Protein AF-A0AAW0YAV4-F1 (afdb_monomer)

Solvent-accessible surface area (backbone atoms only — not comparable to full-atom values): 6400 Å² total; per-residue (Å²): 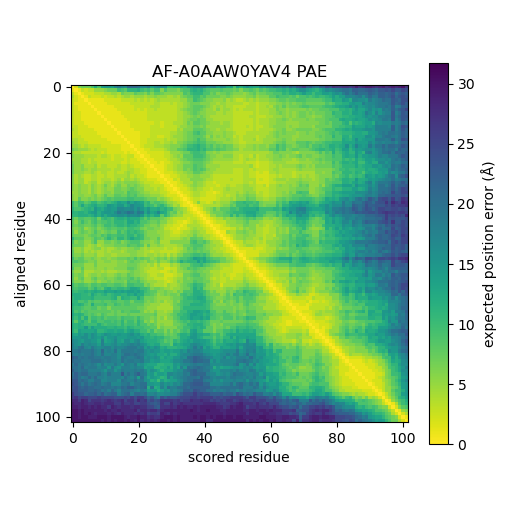108,79,66,55,57,51,52,54,50,53,54,51,51,53,54,36,46,76,69,78,43,80,85,62,58,90,80,48,68,40,85,46,80,43,75,40,80,91,73,78,39,77,44,74,44,50,83,50,70,44,81,48,95,94,34,82,25,47,24,51,47,74,83,46,71,47,79,55,96,89,39,42,36,35,78,91,38,76,48,78,80,67,60,66,63,50,50,52,52,51,50,56,59,70,70,46,77,72,74,78,93,122

Structure (mmCIF, N/CA/C/O backbone):
data_AF-A0AAW0YAV4-F1
#
_entry.id   AF-A0AAW0YAV4-F1
#
loop_
_atom_site.group_PDB
_atom_site.id
_atom_site.type_symbol
_atom_site.label_atom_id
_atom_site.label_alt_id
_atom_site.label_comp_id
_atom_site.label_asym_id
_atom_site.label_entity_id
_atom_site.label_seq_id
_atom_site.pdbx_PDB_ins_code
_atom_site.Cartn_x
_atom_site.Cartn_y
_atom_site.Cartn_z
_atom_site.occupancy
_atom_site.B_iso_or_equiv
_atom_site.auth_seq_id
_atom_site.auth_comp_id
_atom_site.auth_asym_id
_atom_site.auth_atom_id
_atom_site.pdbx_PDB_model_num
ATOM 1 N N . SER A 1 1 ? 16.985 6.500 -0.121 1.00 64.62 1 SER A N 1
ATOM 2 C CA . SER A 1 1 ? 17.329 5.076 0.103 1.00 64.62 1 SER A CA 1
ATOM 3 C C . SER A 1 1 ? 16.103 4.356 0.670 1.00 64.62 1 SER A C 1
ATOM 5 O O . SER A 1 1 ? 15.246 5.031 1.229 1.00 64.62 1 SER A O 1
ATOM 7 N N . LYS A 1 2 ? 15.981 3.022 0.542 1.00 73.38 2 LYS A N 1
ATOM 8 C CA . LYS A 1 2 ? 14.819 2.259 1.064 1.00 73.38 2 LYS A CA 1
ATOM 9 C C . LYS A 1 2 ? 14.622 2.425 2.583 1.00 73.38 2 LYS A C 1
ATOM 11 O O . LYS A 1 2 ? 13.495 2.439 3.059 1.00 73.38 2 LYS A O 1
ATOM 16 N N . GLN A 1 3 ? 15.717 2.614 3.319 1.00 81.31 3 GLN A N 1
ATOM 17 C CA . GLN A 1 3 ? 15.706 2.850 4.766 1.00 81.31 3 GLN A CA 1
ATOM 18 C C . GLN A 1 3 ? 15.120 4.219 5.145 1.00 81.31 3 GLN A C 1
ATOM 20 O O . GLN A 1 3 ? 14.404 4.307 6.134 1.00 81.31 3 GLN A O 1
ATOM 25 N N . GLY A 1 4 ? 15.367 5.263 4.343 1.00 86.06 4 GLY A N 1
ATOM 26 C CA . GLY A 1 4 ? 14.807 6.598 4.590 1.00 86.06 4 GLY A CA 1
ATOM 27 C C . GLY A 1 4 ? 13.282 6.614 4.494 1.00 86.06 4 GLY A C 1
ATOM 28 O O . GLY A 1 4 ? 12.617 7.063 5.419 1.00 86.06 4 GLY A O 1
ATOM 29 N N . LEU A 1 5 ? 12.733 6.009 3.434 1.00 84.81 5 LEU A N 1
ATOM 30 C CA . LEU A 1 5 ? 11.282 5.859 3.275 1.00 84.81 5 LEU A CA 1
ATOM 31 C C . LEU A 1 5 ? 10.664 5.086 4.445 1.00 84.81 5 LEU A C 1
ATOM 33 O O . LEU A 1 5 ? 9.607 5.455 4.944 1.00 84.81 5 LEU A O 1
ATOM 37 N N . HIS A 1 6 ? 11.324 4.016 4.897 1.00 85.88 6 HIS A N 1
ATOM 38 C CA . HIS A 1 6 ? 10.845 3.257 6.046 1.00 85.88 6 HIS A CA 1
ATOM 39 C C . HIS A 1 6 ? 10.816 4.116 7.320 1.00 85.88 6 HIS A C 1
ATOM 41 O O . HIS A 1 6 ? 9.829 4.081 8.045 1.00 85.88 6 HIS A O 1
ATOM 47 N N . ALA A 1 7 ? 11.852 4.921 7.574 1.00 89.19 7 ALA A N 1
ATOM 48 C CA . ALA A 1 7 ? 11.906 5.805 8.739 1.00 89.19 7 ALA A CA 1
ATOM 49 C C . ALA A 1 7 ? 10.799 6.876 8.723 1.00 89.19 7 ALA A C 1
ATOM 51 O O . ALA A 1 7 ? 10.131 7.078 9.737 1.00 89.19 7 ALA A O 1
ATOM 52 N N . GLU A 1 8 ? 10.561 7.515 7.575 1.00 91.25 8 GLU A N 1
ATOM 53 C CA . GLU A 1 8 ? 9.463 8.478 7.402 1.00 91.25 8 GLU A CA 1
ATOM 54 C C . GLU A 1 8 ? 8.100 7.826 7.626 1.00 91.25 8 GLU A C 1
ATOM 56 O O . GLU A 1 8 ? 7.236 8.380 8.307 1.00 91.25 8 GLU A O 1
ATOM 61 N N . LEU A 1 9 ? 7.923 6.613 7.101 1.00 89.62 9 LEU A N 1
ATOM 62 C CA . LEU A 1 9 ? 6.689 5.864 7.264 1.00 89.62 9 LEU A CA 1
ATOM 63 C C . LEU A 1 9 ? 6.443 5.535 8.742 1.00 89.62 9 LEU A C 1
ATOM 65 O O . LEU A 1 9 ? 5.337 5.740 9.229 1.00 89.62 9 LEU A O 1
ATOM 69 N N . GLN A 1 10 ? 7.465 5.104 9.486 1.00 89.50 10 GLN A N 1
ATOM 70 C CA . GLN A 1 10 ? 7.339 4.857 10.928 1.00 89.50 10 GLN A CA 1
ATOM 71 C C . GLN A 1 10 ? 6.979 6.125 11.711 1.00 89.50 10 GLN A C 1
ATOM 73 O O . GLN A 1 10 ? 6.156 6.069 12.624 1.00 89.50 10 GLN A O 1
ATOM 78 N N . LEU A 1 11 ? 7.561 7.273 11.352 1.00 92.44 11 LEU A N 1
ATOM 79 C CA . LEU A 1 11 ? 7.220 8.554 11.974 1.00 92.44 11 LEU A CA 1
ATOM 80 C C . LEU A 1 11 ? 5.751 8.920 11.722 1.00 92.44 11 LEU A C 1
ATOM 82 O O . LEU A 1 11 ? 5.036 9.287 12.653 1.00 92.44 11 LEU A O 1
ATOM 86 N N . PHE A 1 12 ? 5.290 8.766 10.481 1.00 91.75 12 PHE A N 1
ATOM 87 C CA . PHE A 1 12 ? 3.900 9.009 10.110 1.00 91.75 12 PHE A CA 1
ATOM 88 C C . PHE A 1 12 ? 2.929 8.088 10.861 1.00 91.75 12 PHE A C 1
ATOM 90 O O . PHE A 1 12 ? 1.918 8.556 11.382 1.00 91.75 12 PHE A O 1
ATOM 97 N N . LEU A 1 13 ? 3.253 6.796 10.978 1.00 90.62 13 LEU A N 1
ATOM 98 C CA . LEU A 1 13 ? 2.428 5.839 11.721 1.00 90.62 13 LEU A CA 1
ATOM 99 C C . LEU A 1 13 ? 2.307 6.199 13.203 1.00 90.62 13 LEU A C 1
ATOM 101 O O . LEU A 1 13 ? 1.207 6.146 13.744 1.00 90.62 13 LEU A O 1
ATOM 105 N N . ARG A 1 14 ? 3.403 6.624 13.843 1.00 91.06 14 ARG A N 1
ATOM 106 C CA . ARG A 1 14 ? 3.366 7.096 15.238 1.00 91.06 14 ARG A CA 1
ATOM 107 C C . ARG A 1 14 ? 2.452 8.305 15.404 1.00 91.06 14 ARG A C 1
ATOM 109 O O . ARG A 1 14 ? 1.739 8.401 16.395 1.00 91.06 14 ARG A O 1
ATOM 116 N N . GLN A 1 15 ? 2.454 9.218 14.434 1.00 94.06 15 GLN A N 1
ATOM 117 C CA . GLN A 1 15 ? 1.595 10.399 14.482 1.00 94.06 15 GLN A CA 1
ATOM 118 C C . GLN A 1 15 ? 0.113 10.056 14.270 1.00 94.06 15 GLN A C 1
ATOM 120 O O . GLN A 1 15 ? -0.754 10.661 14.905 1.00 94.06 15 GLN A O 1
ATOM 125 N N . LEU A 1 16 ? -0.185 9.083 13.402 1.00 92.69 16 LEU A N 1
ATOM 126 C CA . LEU A 1 16 ? -1.543 8.554 13.248 1.00 92.69 16 LEU A CA 1
ATOM 127 C C . LEU A 1 16 ? -2.040 7.934 14.555 1.00 92.69 16 LEU A C 1
ATOM 129 O O . LEU A 1 16 ? -3.126 8.284 15.011 1.00 92.69 16 LEU A O 1
ATOM 133 N N . GLU A 1 17 ? -1.217 7.100 15.190 1.00 91.62 17 GLU A N 1
ATOM 134 C CA . GLU A 1 17 ? -1.544 6.455 16.464 1.00 91.62 17 GLU A CA 1
ATOM 135 C C . GLU A 1 17 ? -1.767 7.485 17.580 1.00 91.62 17 GLU A C 1
ATOM 137 O O . GLU A 1 17 ? -2.762 7.415 18.299 1.00 91.62 17 GLU A O 1
ATOM 142 N N . ALA A 1 18 ? -0.923 8.522 17.657 1.00 93.75 18 ALA A N 1
ATOM 143 C CA . ALA A 1 18 ? -1.111 9.646 18.580 1.00 93.75 18 ALA A CA 1
ATOM 144 C C . ALA A 1 18 ? -2.425 10.417 18.345 1.00 93.75 18 ALA A C 1
ATOM 146 O O . ALA A 1 18 ? -2.930 11.074 19.252 1.00 93.75 18 ALA A O 1
ATOM 147 N N . SER A 1 19 ? -2.990 10.323 17.139 1.00 95.62 19 SER A N 1
ATOM 148 C CA . SER A 1 19 ? -4.283 10.911 16.771 1.00 95.62 19 SER A CA 1
ATOM 149 C C . SER A 1 19 ? -5.459 9.935 16.949 1.00 95.62 19 SER A C 1
ATOM 151 O O . SER A 1 19 ? -6.580 10.257 16.559 1.00 95.62 19 SER A O 1
ATOM 153 N N . GLY A 1 20 ? -5.220 8.739 17.503 1.00 93.69 20 GLY A N 1
ATOM 154 C CA . GLY A 1 20 ? -6.224 7.683 17.662 1.00 93.69 20 GLY A CA 1
ATOM 155 C C . GLY A 1 20 ? -6.594 6.967 16.360 1.00 93.69 20 GLY A C 1
ATOM 156 O O . GLY A 1 20 ? -7.658 6.355 16.278 1.00 93.69 20 GLY A O 1
ATOM 157 N N . LEU A 1 21 ? -5.754 7.070 15.325 1.00 92.50 21 LEU A N 1
ATOM 158 C CA . LEU A 1 21 ? -5.967 6.436 14.027 1.00 92.50 21 LEU A CA 1
ATOM 159 C C . LEU A 1 21 ? -5.035 5.240 13.845 1.00 92.50 21 LEU A C 1
ATOM 161 O O . LEU A 1 21 ? -3.835 5.315 14.096 1.00 92.50 21 LEU A O 1
ATOM 165 N N . GLU A 1 22 ? -5.585 4.164 13.294 1.00 89.06 22 GLU A N 1
ATOM 166 C CA . GLU A 1 22 ? -4.838 2.967 12.928 1.00 89.06 22 GLU A CA 1
ATOM 167 C C . GLU A 1 22 ? -4.939 2.715 11.425 1.00 89.06 22 GLU A C 1
ATOM 169 O O . GLU A 1 22 ? -5.961 2.964 10.776 1.00 89.06 22 GLU A O 1
ATOM 174 N N . ILE A 1 23 ? -3.860 2.189 10.853 1.00 88.44 23 ILE A N 1
ATOM 175 C CA . ILE A 1 23 ? -3.886 1.712 9.474 1.00 88.44 23 ILE A CA 1
ATOM 176 C C . ILE A 1 23 ? -4.572 0.347 9.404 1.00 88.44 23 ILE A C 1
ATOM 178 O O . ILE A 1 23 ? -4.510 -0.442 10.339 1.00 88.44 23 ILE A O 1
ATOM 182 N N . ASN A 1 24 ? -5.162 0.023 8.253 1.00 88.56 24 ASN A N 1
ATOM 183 C CA . ASN A 1 24 ? -5.607 -1.335 7.953 1.00 88.56 24 ASN A CA 1
ATOM 184 C C . ASN A 1 24 ? -4.607 -1.993 6.986 1.00 88.56 24 ASN A C 1
ATOM 186 O O . ASN A 1 24 ? -4.707 -1.754 5.776 1.00 88.56 24 ASN A O 1
ATOM 190 N N . PRO A 1 25 ? -3.686 -2.851 7.468 1.00 84.88 25 PRO A N 1
ATOM 191 C CA . PRO A 1 25 ? -2.643 -3.430 6.626 1.00 84.88 25 PRO A CA 1
ATOM 192 C C . PRO A 1 25 ? -3.177 -4.300 5.487 1.00 84.88 25 PRO A C 1
ATOM 194 O O . PRO A 1 25 ? -2.523 -4.413 4.455 1.00 84.88 25 PRO A O 1
ATOM 197 N N . GLN A 1 26 ? -4.377 -4.876 5.626 1.00 84.44 26 GLN A N 1
ATOM 198 C CA . GLN A 1 26 ? -5.000 -5.697 4.579 1.00 84.44 26 GLN A CA 1
ATOM 199 C C . GLN A 1 26 ? -5.408 -4.875 3.349 1.00 84.44 26 GLN A C 1
ATOM 201 O O . GLN A 1 26 ? -5.572 -5.427 2.264 1.00 84.44 26 GLN A O 1
ATOM 206 N N . LYS A 1 27 ? -5.590 -3.559 3.513 1.00 84.94 27 LYS A N 1
ATOM 207 C CA . LYS A 1 27 ? -5.886 -2.620 2.419 1.00 84.94 27 LYS A CA 1
ATOM 208 C C . LYS A 1 27 ? -4.638 -1.914 1.895 1.00 84.94 27 LYS A C 1
ATOM 210 O O . LYS A 1 27 ? -4.725 -1.179 0.913 1.00 84.94 27 LYS A O 1
ATOM 215 N N . CYS A 1 28 ? -3.498 -2.105 2.550 1.00 86.31 28 CYS A N 1
ATOM 216 C CA . CYS A 1 28 ? -2.231 -1.536 2.132 1.00 86.31 28 CYS A CA 1
ATOM 217 C C . CYS A 1 28 ? -1.569 -2.437 1.087 1.00 86.31 28 CYS A C 1
ATOM 219 O O . CYS A 1 28 ? -1.679 -3.660 1.125 1.00 86.31 28 CYS A O 1
ATOM 221 N N . ALA A 1 29 ? -0.837 -1.819 0.168 1.00 84.38 29 ALA A N 1
ATOM 222 C CA . ALA A 1 29 ? 0.044 -2.508 -0.759 1.00 84.38 29 ALA A CA 1
ATOM 223 C C . ALA A 1 29 ? 1.255 -1.616 -1.036 1.00 84.38 29 ALA A C 1
ATOM 225 O O . ALA A 1 29 ? 1.158 -0.390 -0.943 1.00 84.38 29 ALA A O 1
ATOM 226 N N . THR A 1 30 ? 2.393 -2.219 -1.367 1.00 84.06 30 THR A N 1
ATOM 227 C CA . THR A 1 30 ? 3.602 -1.466 -1.731 1.00 84.06 30 THR A CA 1
ATOM 228 C C . THR A 1 30 ? 3.860 -1.518 -3.232 1.00 84.06 30 THR A C 1
ATOM 230 O O . THR A 1 30 ? 3.409 -2.427 -3.922 1.00 84.06 30 THR A O 1
ATOM 233 N N . LEU A 1 31 ? 4.580 -0.527 -3.754 1.00 81.44 31 LEU A N 1
ATOM 234 C CA . LEU A 1 31 ? 5.086 -0.531 -5.123 1.00 81.44 31 LEU A CA 1
ATOM 235 C C . LEU A 1 31 ? 6.607 -0.407 -5.061 1.00 81.44 31 LEU A C 1
ATOM 237 O O . LEU A 1 31 ? 7.132 0.635 -4.671 1.00 81.44 31 LEU A O 1
ATOM 241 N N . ASN A 1 32 ? 7.315 -1.470 -5.435 1.00 80.38 32 ASN A N 1
ATOM 242 C CA . ASN A 1 32 ? 8.774 -1.472 -5.492 1.00 80.38 32 ASN A CA 1
ATOM 243 C C . ASN A 1 32 ? 9.224 -1.465 -6.957 1.00 80.38 32 ASN A C 1
ATOM 245 O O . ASN A 1 32 ? 9.020 -2.436 -7.683 1.00 80.38 32 ASN A O 1
ATOM 249 N N . LEU A 1 33 ? 9.817 -0.350 -7.384 1.00 81.56 33 LEU A N 1
ATOM 250 C CA . LEU A 1 33 ? 10.385 -0.183 -8.717 1.00 81.56 33 LEU A CA 1
ATOM 251 C C . LEU A 1 33 ? 11.896 -0.371 -8.651 1.00 81.56 33 LEU A C 1
ATOM 253 O O . LEU A 1 33 ? 12.594 0.328 -7.915 1.00 81.56 33 LEU A O 1
ATOM 257 N N . GLN A 1 34 ? 12.402 -1.292 -9.459 1.00 82.69 34 GLN A N 1
ATOM 258 C CA . GLN A 1 34 ? 13.825 -1.550 -9.588 1.00 82.69 34 GLN A CA 1
ATOM 259 C C . GLN A 1 34 ? 14.278 -1.281 -11.024 1.00 82.69 34 GLN A C 1
ATOM 261 O O . GLN A 1 34 ? 13.592 -1.621 -11.987 1.00 82.69 34 GLN A O 1
ATOM 266 N N . MET A 1 35 ? 15.439 -0.647 -11.178 1.00 83.62 35 MET A N 1
ATOM 267 C CA . MET A 1 35 ? 16.024 -0.374 -12.488 1.00 83.62 35 MET A CA 1
ATOM 268 C C . MET A 1 35 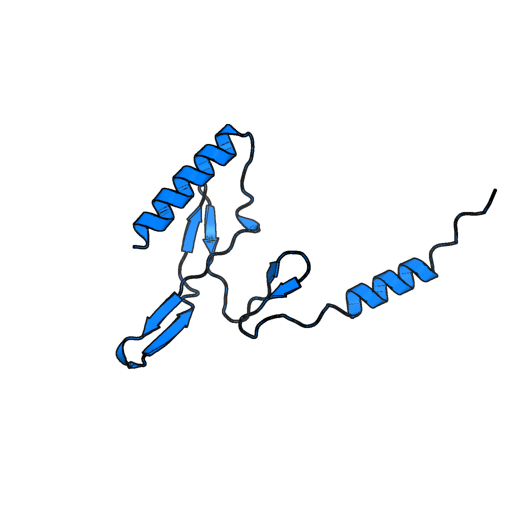? 16.918 -1.544 -12.901 1.00 83.62 35 MET A C 1
ATOM 270 O O . MET A 1 35 ? 17.760 -1.980 -12.120 1.00 83.62 35 MET A O 1
ATOM 274 N N . VAL A 1 36 ? 16.761 -2.030 -14.132 1.00 85.31 36 VAL A N 1
ATOM 275 C CA . VAL A 1 36 ? 17.695 -2.969 -14.763 1.00 85.31 36 VAL A CA 1
ATOM 276 C C . VAL A 1 36 ? 18.766 -2.145 -15.485 1.00 85.31 36 VAL A C 1
ATOM 278 O O . VAL A 1 36 ? 18.483 -1.624 -16.571 1.00 85.31 36 VAL A O 1
ATOM 281 N N . PRO A 1 37 ? 19.999 -2.030 -14.950 1.00 79.31 37 PRO A N 1
ATOM 282 C CA . PRO A 1 37 ? 20.981 -1.060 -15.445 1.00 79.31 37 PRO A CA 1
ATOM 283 C C . PRO A 1 37 ? 21.354 -1.281 -16.909 1.00 79.31 37 PRO A C 1
ATOM 285 O O . PRO A 1 37 ? 21.451 -0.336 -17.686 1.00 79.31 37 PRO A O 1
ATOM 288 N N . ARG A 1 38 ? 21.481 -2.550 -17.317 1.00 85.56 38 ARG A N 1
ATOM 289 C CA . ARG A 1 38 ? 21.835 -2.921 -18.694 1.00 85.56 38 ARG A CA 1
ATOM 290 C C . ARG A 1 38 ? 20.739 -2.614 -19.710 1.00 85.56 38 ARG A C 1
ATOM 292 O O . ARG A 1 38 ? 21.045 -2.358 -20.866 1.00 85.56 38 ARG A O 1
ATOM 299 N N . MET A 1 39 ? 19.474 -2.649 -19.297 1.00 84.62 39 MET A N 1
ATOM 300 C CA . MET A 1 39 ? 18.338 -2.480 -20.207 1.00 84.62 39 MET A CA 1
ATOM 301 C C . MET A 1 39 ? 17.735 -1.075 -20.150 1.00 84.62 39 MET A C 1
ATOM 303 O O . MET A 1 39 ? 16.857 -0.785 -20.956 1.00 84.62 39 MET A O 1
ATOM 307 N N . LYS A 1 40 ? 18.164 -0.223 -19.202 1.00 83.88 40 LYS A N 1
ATOM 308 C CA . LYS A 1 40 ? 17.548 1.086 -18.903 1.00 83.88 40 LYS A CA 1
ATOM 309 C C . LYS A 1 40 ? 16.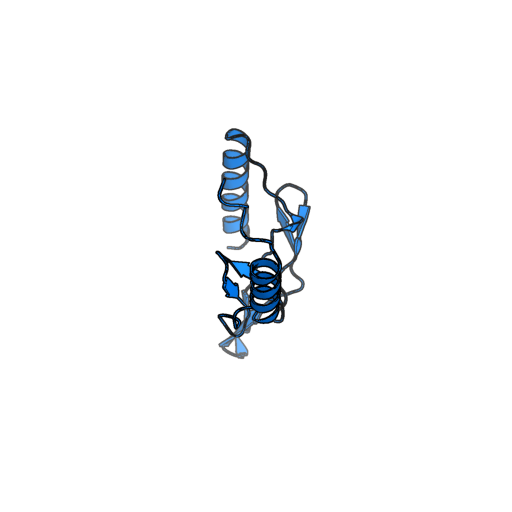023 0.996 -18.731 1.00 83.88 40 LYS A C 1
ATOM 311 O O . LYS A 1 40 ? 15.287 1.916 -19.074 1.00 83.88 40 LYS A O 1
ATOM 316 N N . LYS A 1 41 ? 15.544 -0.142 -18.224 1.00 82.69 41 LYS A N 1
ATOM 317 C CA . LYS A 1 41 ? 14.124 -0.428 -17.995 1.00 82.69 41 LYS A CA 1
ATOM 318 C C . LYS A 1 41 ? 13.855 -0.521 -16.504 1.00 82.69 41 LYS A C 1
ATOM 320 O O . LYS A 1 41 ? 14.722 -0.939 -15.740 1.00 82.69 41 LYS A O 1
ATOM 325 N N . TRP A 1 42 ? 12.641 -0.165 -16.117 1.00 81.31 42 TRP A N 1
ATOM 326 C CA . TRP A 1 42 ? 12.128 -0.379 -14.772 1.00 81.31 42 TRP A CA 1
ATOM 327 C C . TRP A 1 42 ? 11.326 -1.673 -14.745 1.00 81.31 42 TRP A C 1
ATOM 329 O O . TRP A 1 42 ? 10.596 -1.967 -15.692 1.00 81.31 42 TRP A O 1
ATOM 339 N N . TYR A 1 43 ? 11.455 -2.435 -13.667 1.00 81.50 43 TYR A N 1
ATOM 340 C CA . TYR A 1 43 ? 10.594 -3.572 -13.391 1.00 81.50 43 TYR A CA 1
ATOM 341 C C . TYR A 1 43 ? 9.963 -3.423 -12.010 1.00 81.50 43 TYR A C 1
ATOM 343 O O . TYR A 1 43 ? 10.537 -2.812 -11.104 1.00 81.50 43 TYR A O 1
ATOM 351 N N . VAL A 1 44 ? 8.754 -3.959 -11.876 1.00 81.31 44 VAL A N 1
ATOM 352 C CA . VAL A 1 44 ? 8.057 -4.029 -10.595 1.00 81.31 44 VAL A CA 1
ATOM 353 C C . VAL A 1 44 ? 8.535 -5.284 -9.881 1.00 81.31 44 VAL A C 1
ATOM 355 O O . VAL A 1 44 ? 8.353 -6.394 -10.378 1.00 81.31 44 VAL A O 1
ATOM 358 N N . ASP A 1 45 ? 9.151 -5.110 -8.720 1.00 81.44 45 ASP A N 1
ATOM 359 C CA . ASP A 1 45 ? 9.519 -6.209 -7.837 1.00 81.44 45 ASP A CA 1
ATOM 360 C C . ASP A 1 45 ? 8.289 -6.627 -7.022 1.00 8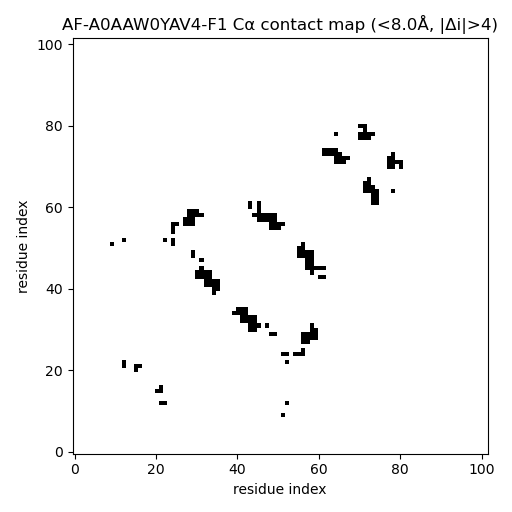1.44 45 ASP A C 1
ATOM 362 O O . ASP A 1 45 ? 7.913 -5.988 -6.035 1.00 81.44 45 ASP A O 1
ATOM 366 N N . THR A 1 46 ? 7.640 -7.701 -7.471 1.00 81.50 46 THR A N 1
ATOM 367 C CA . THR A 1 46 ? 6.416 -8.249 -6.867 1.00 81.50 46 THR A CA 1
ATOM 368 C C . THR A 1 46 ? 6.692 -9.160 -5.670 1.00 81.50 46 THR A C 1
ATOM 370 O O . THR A 1 46 ? 5.759 -9.587 -4.997 1.00 81.50 46 THR A O 1
ATOM 373 N N . THR A 1 47 ? 7.959 -9.502 -5.419 1.00 80.69 47 THR A N 1
ATOM 374 C CA . THR A 1 47 ? 8.363 -10.421 -4.339 1.00 80.69 47 THR A CA 1
ATOM 375 C C . THR A 1 47 ? 8.684 -9.694 -3.044 1.00 80.69 47 THR A C 1
ATOM 377 O O . THR A 1 47 ? 8.656 -10.290 -1.966 1.00 80.69 47 THR A O 1
ATOM 380 N N . HIS A 1 48 ? 8.961 -8.395 -3.143 1.00 79.94 48 HIS A N 1
ATOM 381 C CA . HIS A 1 48 ? 9.256 -7.573 -1.990 1.00 79.94 48 HIS A CA 1
ATOM 382 C C . HIS A 1 48 ? 8.080 -7.519 -1.013 1.00 79.94 48 HIS A C 1
ATOM 384 O O . HIS A 1 48 ? 6.921 -7.349 -1.400 1.00 79.94 48 HIS A O 1
ATOM 390 N N . LYS A 1 49 ? 8.410 -7.618 0.273 1.00 80.56 49 LYS A N 1
ATOM 391 C CA . LYS A 1 49 ? 7.484 -7.398 1.377 1.00 80.56 49 LYS A CA 1
ATOM 392 C C . LYS A 1 49 ? 8.045 -6.299 2.257 1.00 80.56 49 LYS A C 1
ATOM 394 O O . LYS A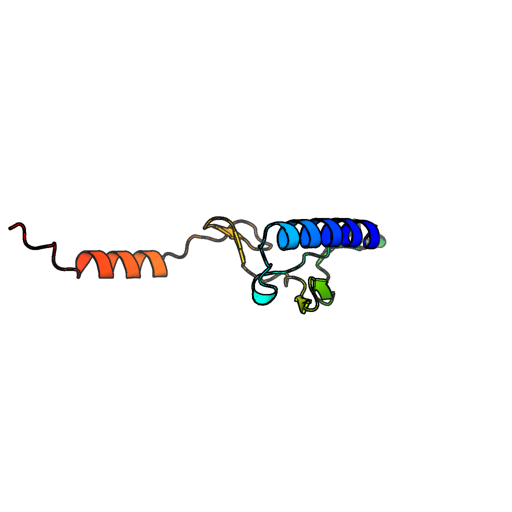 1 49 ? 9.254 -6.243 2.486 1.00 80.56 49 LYS A O 1
ATOM 399 N N . MET A 1 50 ? 7.164 -5.424 2.716 1.00 83.19 50 MET A N 1
ATOM 400 C CA . MET A 1 50 ? 7.506 -4.359 3.645 1.00 83.19 50 MET A CA 1
ATOM 401 C C . MET A 1 50 ? 6.708 -4.553 4.922 1.00 83.19 50 MET A C 1
ATOM 403 O O . MET A 1 50 ? 5.498 -4.762 4.876 1.00 83.19 50 MET A O 1
ATOM 407 N N . GLU A 1 51 ? 7.379 -4.458 6.060 1.00 83.81 51 GLU A N 1
ATOM 408 C CA . GLU A 1 51 ? 6.696 -4.451 7.343 1.00 83.81 51 GLU A CA 1
ATOM 409 C C . GLU A 1 51 ? 6.118 -3.062 7.621 1.00 83.81 51 GLU A C 1
ATOM 411 O O . GLU A 1 51 ? 6.836 -2.059 7.592 1.00 83.81 51 GLU A O 1
ATOM 416 N N . ILE A 1 52 ? 4.815 -3.014 7.886 1.00 82.06 52 ILE A N 1
ATOM 417 C CA . ILE A 1 52 ? 4.076 -1.809 8.247 1.00 82.06 52 ILE A CA 1
ATOM 418 C C . ILE A 1 52 ? 3.211 -2.146 9.464 1.00 82.06 52 ILE A C 1
ATOM 420 O O . ILE A 1 52 ? 2.371 -3.039 9.386 1.00 82.06 52 ILE A O 1
ATOM 424 N N . TYR A 1 53 ? 3.421 -1.448 10.587 1.00 75.69 53 TYR A N 1
ATOM 425 C CA . TYR A 1 53 ? 2.648 -1.616 11.830 1.00 75.69 53 TYR A CA 1
ATOM 426 C C . TYR A 1 53 ? 2.479 -3.098 12.241 1.00 75.69 53 TYR A C 1
ATOM 428 O O . TYR A 1 53 ? 1.373 -3.570 12.489 1.00 75.69 53 TYR A O 1
ATOM 436 N N . ARG A 1 54 ? 3.591 -3.855 12.266 1.00 77.25 54 ARG A N 1
ATOM 437 C CA . ARG A 1 54 ? 3.660 -5.294 12.618 1.00 77.25 54 AR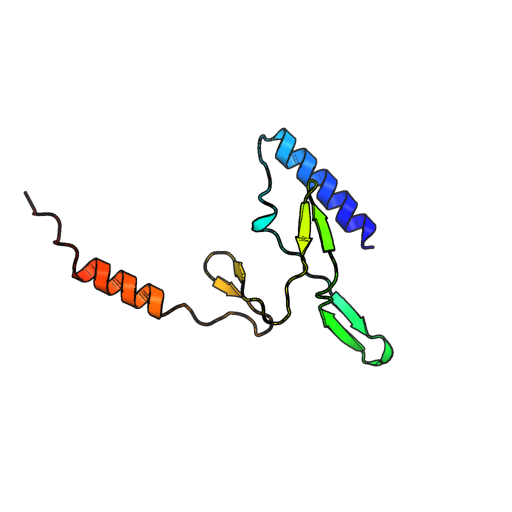G A CA 1
ATOM 438 C C . ARG A 1 54 ? 2.988 -6.255 11.629 1.00 77.25 54 ARG A C 1
ATOM 440 O O . ARG A 1 54 ? 2.883 -7.449 11.904 1.00 77.25 54 ARG A O 1
ATOM 447 N N . ALA A 1 55 ? 2.552 -5.767 10.471 1.00 83.44 55 ALA A N 1
ATOM 448 C CA . ALA A 1 55 ? 1.987 -6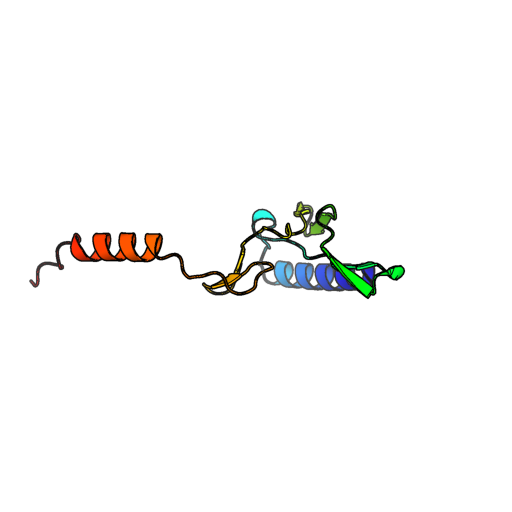.580 9.406 1.00 83.44 55 ALA A CA 1
ATOM 449 C C . ALA A 1 55 ? 2.878 -6.556 8.160 1.00 83.44 55 ALA A C 1
ATOM 451 O O . ALA A 1 55 ? 3.450 -5.533 7.787 1.00 83.44 55 ALA A O 1
ATOM 452 N N . GLN A 1 56 ? 2.975 -7.702 7.488 1.00 83.69 56 GLN A N 1
ATOM 453 C CA . GLN A 1 56 ? 3.680 -7.817 6.215 1.00 83.69 56 GLN A CA 1
ATOM 454 C C . GLN A 1 56 ? 2.769 -7.352 5.080 1.00 83.69 56 GLN A C 1
ATOM 456 O O . GLN A 1 56 ? 1.775 -8.003 4.750 1.00 83.69 56 GLN A O 1
ATOM 461 N N . VAL A 1 57 ? 3.129 -6.228 4.467 1.00 86.56 57 VAL A N 1
ATOM 462 C CA . VAL A 1 57 ? 2.431 -5.664 3.316 1.00 86.56 57 VAL A CA 1
ATOM 463 C C . VAL A 1 57 ? 3.125 -6.121 2.041 1.00 86.56 57 VAL A C 1
ATOM 465 O O . VAL A 1 57 ? 4.328 -5.933 1.845 1.0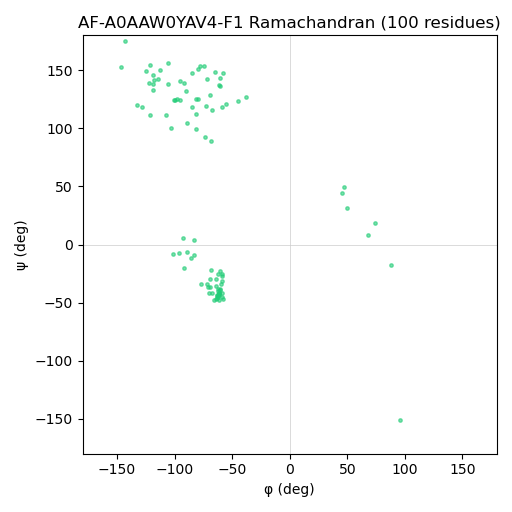0 86.56 57 VAL A O 1
ATOM 468 N N . HIS A 1 58 ? 2.344 -6.748 1.167 1.00 83.12 58 HIS A N 1
ATOM 469 C CA . HIS A 1 58 ? 2.828 -7.309 -0.087 1.00 83.12 58 HIS A CA 1
ATOM 470 C C . HIS A 1 58 ? 2.984 -6.218 -1.155 1.00 83.12 58 HIS A C 1
ATOM 472 O O . HIS A 1 58 ? 2.282 -5.200 -1.146 1.00 83.12 58 HIS A O 1
ATOM 478 N N . SER A 1 59 ? 3.921 -6.428 -2.077 1.00 84.12 59 SER A N 1
ATOM 479 C CA . SER A 1 59 ? 4.051 -5.599 -3.275 1.00 84.12 59 SER A CA 1
ATOM 480 C C . SER A 1 59 ? 2.911 -5.889 -4.256 1.00 84.12 59 SER A C 1
ATOM 482 O O . SER A 1 59 ? 2.481 -7.037 -4.402 1.00 84.12 59 SER A O 1
ATOM 484 N N . LEU A 1 60 ? 2.406 -4.851 -4.924 1.00 82.56 60 LEU A N 1
ATOM 485 C CA . LEU A 1 60 ? 1.409 -4.977 -5.984 1.00 82.56 60 LEU A CA 1
ATOM 486 C C . LEU A 1 60 ? 1.971 -5.816 -7.134 1.00 82.56 60 LEU A C 1
ATOM 488 O O . LEU A 1 60 ? 3.104 -5.608 -7.576 1.00 82.56 60 LEU A O 1
ATOM 492 N N . GLN A 1 61 ? 1.157 -6.729 -7.666 1.00 80.25 61 GLN A N 1
ATOM 493 C CA . GLN A 1 61 ? 1.500 -7.389 -8.919 1.00 80.25 61 GLN A CA 1
ATOM 494 C C . GLN A 1 61 ? 1.289 -6.422 -10.082 1.00 80.25 61 GLN A C 1
ATOM 496 O O . GLN A 1 61 ? 0.445 -5.527 -10.040 1.00 80.25 61 GLN A O 1
ATOM 501 N N . THR A 1 62 ? 2.022 -6.637 -11.170 1.00 74.50 62 THR A N 1
ATOM 502 C CA . THR A 1 62 ? 1.857 -5.863 -12.409 1.00 74.50 62 THR A CA 1
ATOM 503 C C . THR A 1 62 ? 0.441 -5.964 -12.979 1.00 74.50 62 THR A C 1
ATOM 505 O O . THR A 1 62 ? -0.021 -5.036 -13.634 1.00 74.50 62 THR A O 1
ATOM 508 N N . THR A 1 63 ? -0.268 -7.059 -12.713 1.00 77.12 63 THR A N 1
ATOM 509 C CA . THR A 1 63 ? -1.656 -7.292 -13.132 1.00 77.12 63 THR A CA 1
ATOM 510 C C . THR A 1 63 ? -2.689 -6.793 -12.123 1.00 77.12 63 THR A C 1
ATOM 512 O O . THR A 1 63 ? -3.885 -6.826 -12.414 1.00 77.12 63 THR A O 1
ATOM 515 N N . THR A 1 64 ? -2.271 -6.336 -10.937 1.00 77.06 64 THR A N 1
ATOM 516 C CA . THR A 1 64 ? -3.209 -5.923 -9.895 1.00 77.06 64 THR A CA 1
ATOM 517 C C . THR A 1 64 ? -3.934 -4.645 -10.304 1.00 77.06 64 THR A C 1
ATOM 519 O O . THR A 1 64 ? -3.322 -3.634 -10.651 1.00 77.06 64 THR A O 1
ATOM 522 N N . VAL A 1 65 ? -5.262 -4.690 -10.213 1.00 79.69 65 VAL A N 1
ATOM 523 C CA . VAL A 1 65 ? -6.124 -3.515 -10.310 1.00 79.69 65 VAL A CA 1
ATOM 524 C C . VAL A 1 65 ? -6.468 -3.073 -8.895 1.00 79.69 65 VAL A C 1
ATOM 526 O O . VAL A 1 65 ? -6.987 -3.864 -8.109 1.00 79.69 65 VAL A O 1
ATOM 529 N N . TYR A 1 66 ? -6.202 -1.813 -8.566 1.00 79.19 66 TYR A N 1
ATOM 530 C CA . TYR A 1 66 ? -6.553 -1.234 -7.272 1.00 79.19 66 TYR A CA 1
ATOM 531 C C . TYR A 1 66 ? -7.462 -0.024 -7.450 1.00 79.19 66 TYR A C 1
ATOM 533 O O . TYR A 1 66 ? -7.490 0.619 -8.501 1.00 79.19 66 TYR A O 1
ATOM 541 N N . LYS A 1 67 ? -8.254 0.275 -6.420 1.00 81.25 67 LYS A N 1
ATOM 542 C CA . LYS A 1 67 ? -9.195 1.390 -6.447 1.00 81.25 67 LYS A CA 1
ATOM 543 C C . LYS A 1 67 ? -8.612 2.589 -5.713 1.00 81.25 67 LYS A C 1
ATOM 545 O O . LYS A 1 67 ? -8.305 2.495 -4.530 1.00 81.25 67 LYS A O 1
ATOM 550 N N . TYR A 1 68 ? -8.537 3.723 -6.393 1.00 81.62 68 TYR A N 1
ATOM 551 C CA . TYR A 1 68 ? -8.074 4.988 -5.835 1.00 81.62 68 TYR A CA 1
ATOM 552 C C . TYR A 1 68 ? -9.099 6.083 -6.131 1.00 81.62 68 TYR A C 1
ATOM 554 O O . TYR A 1 68 ? -9.420 6.329 -7.292 1.00 81.62 68 TYR A O 1
ATOM 562 N N . PHE A 1 69 ? -9.683 6.677 -5.085 1.00 81.38 69 PHE A N 1
ATOM 563 C CA . PHE A 1 69 ? -10.749 7.689 -5.192 1.00 81.38 69 PHE A CA 1
ATOM 564 C C . PHE A 1 69 ? -11.869 7.338 -6.187 1.00 81.38 69 PHE A C 1
ATOM 566 O O . PHE A 1 69 ? -12.287 8.149 -7.007 1.00 81.38 69 PHE A O 1
ATOM 573 N N . GLY A 1 70 ? -12.354 6.095 -6.162 1.00 80.19 70 GLY A N 1
ATOM 574 C CA . GLY A 1 70 ? -13.417 5.670 -7.082 1.00 80.19 70 GLY A CA 1
ATOM 575 C C . GLY A 1 70 ? -12.927 5.133 -8.428 1.00 80.19 70 GLY A C 1
ATOM 576 O O . GLY A 1 70 ? -13.678 4.414 -9.084 1.00 80.19 70 GLY A O 1
ATOM 577 N N . MET A 1 71 ? -11.683 5.413 -8.815 1.00 81.12 71 MET A N 1
ATOM 578 C CA . MET A 1 71 ? -11.098 4.994 -10.087 1.00 81.12 71 MET A CA 1
ATOM 579 C C . MET A 1 71 ? -10.376 3.658 -9.950 1.00 81.12 71 MET A C 1
ATOM 581 O O . MET A 1 71 ? -9.656 3.438 -8.982 1.00 81.12 71 MET A O 1
ATOM 585 N N . HIS A 1 72 ? -10.537 2.785 -10.940 1.00 83.56 72 HIS A N 1
ATOM 586 C CA . HIS A 1 72 ? -9.705 1.595 -11.068 1.00 83.56 72 HIS A CA 1
ATOM 587 C C . HIS A 1 72 ? -8.389 1.993 -11.733 1.00 83.56 72 HIS A C 1
ATOM 589 O O . HIS A 1 72 ? -8.397 2.601 -12.802 1.00 83.56 72 HIS A O 1
ATOM 595 N N . LEU A 1 73 ? -7.271 1.675 -11.096 1.00 81.25 73 LEU A N 1
ATOM 596 C CA . LEU A 1 73 ? -5.923 1.895 -11.600 1.00 81.25 73 LEU A CA 1
ATOM 597 C C . LEU A 1 73 ? -5.230 0.546 -11.763 1.00 81.25 73 LEU A C 1
ATOM 599 O O . LEU A 1 73 ? -5.416 -0.36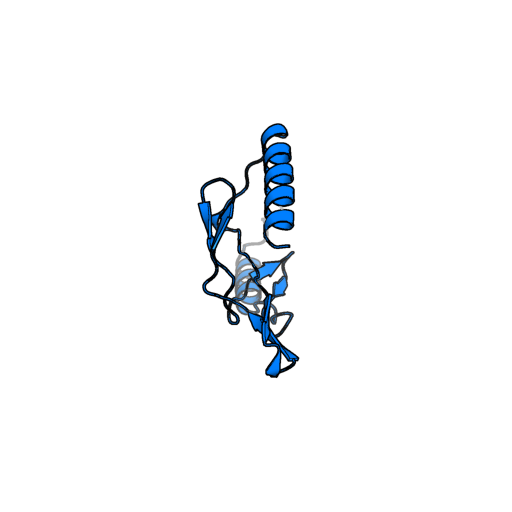1 -10.956 1.00 81.25 73 LEU A O 1
ATOM 603 N N . SER A 1 74 ? -4.447 0.425 -12.825 1.00 78.62 74 SER A N 1
ATOM 604 C CA . SER A 1 74 ? -3.645 -0.750 -13.160 1.00 78.62 74 SER A CA 1
ATOM 605 C C . SER A 1 74 ? -2.318 -0.305 -13.773 1.00 78.62 74 SER A C 1
ATOM 607 O O . SER A 1 74 ? -2.133 0.880 -14.060 1.00 78.62 74 SER A O 1
ATOM 609 N N . SER A 1 75 ? -1.415 -1.246 -14.048 1.00 70.50 75 SER A N 1
ATOM 610 C CA . SER A 1 75 ? -0.188 -0.967 -14.810 1.00 70.50 75 SER A CA 1
ATOM 611 C C . SER A 1 75 ? -0.452 -0.410 -16.215 1.00 70.50 75 SER A C 1
ATOM 613 O O . SER A 1 75 ? 0.372 0.334 -16.738 1.00 70.50 75 SER A O 1
ATOM 615 N N . ALA A 1 76 ? -1.616 -0.705 -16.803 1.00 70.56 76 ALA A N 1
ATOM 616 C CA . ALA A 1 76 ? -2.061 -0.155 -18.084 1.00 70.56 76 ALA A CA 1
ATOM 617 C C . ALA A 1 76 ? -2.710 1.241 -17.960 1.00 70.56 76 ALA A C 1
ATOM 619 O O . ALA A 1 76 ? -3.210 1.784 -18.944 1.00 70.56 76 ALA A O 1
ATOM 620 N N . GLY A 1 77 ? -2.728 1.828 -16.759 1.00 72.19 77 GLY A N 1
ATOM 621 C CA . GLY A 1 77 ? -3.366 3.108 -16.466 1.00 72.19 77 GLY A CA 1
ATOM 622 C C . GLY A 1 77 ? -4.782 2.957 -15.908 1.00 72.19 77 GLY A C 1
ATOM 623 O O . GLY A 1 77 ? -5.106 1.980 -15.221 1.00 72.19 77 GLY A O 1
ATOM 624 N N . ARG A 1 78 ? -5.629 3.963 -16.160 1.00 80.12 78 ARG A N 1
ATOM 625 C CA . ARG A 1 78 ? -7.005 4.014 -15.650 1.00 80.12 78 ARG A CA 1
ATOM 626 C C . ARG A 1 78 ? -7.853 2.922 -16.303 1.00 80.12 78 ARG A C 1
ATOM 628 O O . ARG A 1 78 ? -8.106 2.949 -17.504 1.00 80.12 78 ARG A O 1
ATOM 635 N N . GLY A 1 79 ? -8.316 1.980 -15.490 1.00 71.62 79 GLY A N 1
ATOM 636 C CA . GLY A 1 79 ? -9.254 0.945 -15.894 1.00 71.62 79 GLY A CA 1
ATOM 637 C C . GLY A 1 79 ? -10.605 1.538 -16.283 1.00 71.62 79 GLY A C 1
ATOM 638 O O . GLY A 1 79 ? -11.042 2.561 -15.741 1.00 71.62 79 GLY A O 1
ATOM 639 N N . LYS A 1 80 ? -11.283 0.877 -17.226 1.00 71.62 80 LYS A N 1
ATOM 640 C CA . LYS A 1 80 ? -12.652 1.236 -17.602 1.00 71.62 80 LYS A CA 1
ATOM 641 C C . LYS A 1 80 ? -13.572 1.096 -16.377 1.00 71.62 80 LYS A C 1
ATOM 643 O O . LYS A 1 80 ? -13.357 0.205 -15.552 1.00 71.62 80 LYS A O 1
ATOM 648 N N . PRO A 1 81 ? -14.568 1.980 -16.216 1.00 68.75 81 PRO A N 1
ATOM 649 C CA . PRO A 1 81 ? -15.532 1.863 -15.131 1.00 68.75 81 PRO A CA 1
ATOM 650 C C . PRO A 1 81 ? -16.263 0.516 -15.193 1.00 68.75 81 PRO A C 1
ATOM 652 O O . PRO A 1 81 ? -16.501 -0.027 -16.271 1.00 68.75 81 PRO A O 1
ATOM 655 N N . ASP A 1 82 ? -16.621 -0.014 -14.024 1.00 75.31 82 ASP A N 1
ATOM 656 C CA . ASP A 1 82 ? -17.372 -1.263 -13.902 1.00 75.31 82 ASP A CA 1
ATOM 657 C C . ASP A 1 82 ? -18.840 -1.031 -14.297 1.00 75.31 82 ASP A C 1
ATOM 659 O O . ASP A 1 82 ? -19.679 -0.620 -13.489 1.00 75.31 82 ASP A O 1
ATOM 663 N N . ILE A 1 83 ? -19.127 -1.262 -15.581 1.00 79.06 83 ILE A N 1
ATOM 664 C CA . ILE A 1 83 ? -20.455 -1.095 -16.183 1.00 79.06 83 ILE A CA 1
ATOM 665 C C . ILE A 1 83 ? -21.463 -2.077 -15.573 1.00 79.06 83 ILE A C 1
ATOM 667 O O . ILE A 1 83 ? -22.643 -1.749 -15.484 1.00 79.06 83 ILE A O 1
ATOM 671 N N . GLN A 1 84 ? -21.027 -3.254 -15.115 1.00 79.19 84 GLN A N 1
ATOM 672 C CA . GLN A 1 84 ? -21.930 -4.259 -14.549 1.00 79.19 84 GLN A CA 1
ATOM 673 C C . GLN A 1 84 ? -22.474 -3.809 -13.198 1.00 79.19 84 GLN A C 1
ATOM 675 O O . GLN A 1 84 ? -23.677 -3.888 -12.951 1.00 79.19 84 GLN A O 1
ATOM 680 N N . LYS A 1 85 ? -21.616 -3.229 -12.354 1.00 78.81 85 LYS A N 1
ATOM 681 C CA . LYS A 1 85 ? -22.057 -2.614 -11.100 1.00 78.81 85 LYS A CA 1
ATOM 682 C C . LYS A 1 85 ? -23.011 -1.444 -11.327 1.00 78.81 85 LYS A C 1
ATOM 684 O O . LYS A 1 85 ? -23.954 -1.279 -10.557 1.00 78.81 85 LYS A O 1
ATOM 689 N N . LEU A 1 86 ? -22.773 -0.636 -12.363 1.00 80.88 86 LEU A N 1
ATOM 690 C CA . LEU A 1 86 ? -23.678 0.456 -12.722 1.00 80.88 86 LEU A CA 1
ATOM 691 C C . LEU A 1 86 ? -25.035 -0.081 -13.188 1.00 80.88 86 LEU A C 1
ATOM 693 O O . LEU A 1 86 ? -26.056 0.365 -12.682 1.00 80.88 86 LEU A O 1
ATOM 697 N N . ARG A 1 87 ? -25.049 -1.074 -14.085 1.00 84.62 87 ARG A N 1
ATOM 698 C CA . ARG A 1 87 ? -26.282 -1.723 -14.554 1.00 84.62 87 ARG A CA 1
ATOM 699 C C . ARG A 1 87 ? -27.076 -2.329 -13.408 1.00 84.62 87 ARG A C 1
ATOM 701 O O . ARG A 1 87 ? -28.265 -2.073 -13.314 1.00 84.62 87 ARG A O 1
ATOM 708 N N . LYS A 1 88 ? -26.416 -3.059 -12.509 1.00 85.69 88 LYS A N 1
ATOM 709 C CA . LYS A 1 88 ? -27.075 -3.650 -11.342 1.00 85.69 88 LYS A CA 1
ATOM 710 C C . LYS A 1 88 ? -27.730 -2.584 -10.460 1.00 85.69 88 LYS A C 1
ATOM 712 O O . LYS A 1 88 ? -28.887 -2.730 -10.102 1.00 85.69 88 LYS A O 1
ATOM 717 N N . LYS A 1 89 ? -27.023 -1.484 -10.181 1.00 81.94 89 LYS A N 1
ATOM 718 C CA . LYS A 1 89 ? -27.588 -0.360 -9.423 1.00 81.94 89 LYS A CA 1
ATOM 719 C C . LYS A 1 89 ? -28.753 0.325 -10.134 1.00 81.94 89 LYS A C 1
ATOM 721 O O . LYS A 1 89 ? -29.657 0.792 -9.462 1.00 81.94 89 LYS A O 1
ATOM 726 N N . LEU A 1 90 ? -28.706 0.428 -11.462 1.00 82.81 90 LEU A N 1
ATOM 727 C CA . LEU A 1 90 ? -29.796 1.003 -12.252 1.00 82.81 90 LEU A CA 1
ATOM 728 C C . LEU A 1 90 ? -31.040 0.114 -12.211 1.00 82.81 90 LEU A C 1
ATOM 730 O O . LEU A 1 90 ? -32.124 0.639 -12.026 1.00 82.81 90 LEU A O 1
ATOM 734 N N . VAL A 1 91 ? -30.874 -1.208 -12.307 1.00 84.62 91 VAL A N 1
ATOM 735 C CA . VAL A 1 91 ? -31.978 -2.168 -12.143 1.00 84.62 91 VAL A CA 1
ATOM 736 C C . VAL A 1 91 ? -32.555 -2.088 -10.730 1.00 84.62 91 VAL A C 1
ATOM 738 O O . VAL A 1 91 ? -33.758 -1.957 -10.572 1.00 84.62 91 VAL A O 1
ATOM 741 N N . GLU A 1 92 ? -31.704 -2.064 -9.701 1.00 82.25 92 GLU A N 1
ATOM 742 C CA . GLU A 1 92 ? -32.152 -1.878 -8.313 1.00 82.25 92 GLU A CA 1
ATOM 743 C C . GLU A 1 92 ? -32.895 -0.543 -8.113 1.00 82.25 92 GLU A C 1
ATOM 745 O O . GLU A 1 92 ? -33.824 -0.481 -7.323 1.00 82.25 92 GLU A O 1
ATOM 750 N N . LEU A 1 93 ? -32.514 0.529 -8.815 1.00 77.56 93 LEU A N 1
ATOM 751 C CA . LEU A 1 93 ? -33.219 1.818 -8.772 1.00 77.56 93 LEU A CA 1
ATOM 752 C C . LEU A 1 93 ? -34.577 1.784 -9.483 1.00 77.56 93 LEU A C 1
ATOM 754 O O . LEU A 1 93 ? -35.483 2.492 -9.055 1.00 77.56 93 LEU A O 1
ATOM 758 N N . ASP A 1 94 ? -34.695 1.001 -10.553 1.00 73.19 94 ASP A N 1
ATOM 759 C CA . ASP A 1 94 ? -35.918 0.854 -11.351 1.00 73.19 94 ASP A CA 1
ATOM 760 C C . ASP A 1 94 ? -36.945 -0.057 -10.652 1.00 73.19 94 ASP A C 1
ATOM 762 O O . ASP A 1 94 ? -38.148 0.178 -10.708 1.00 73.19 94 ASP A O 1
ATOM 766 N N . GLU A 1 95 ? -36.466 -1.070 -9.922 1.00 70.81 95 GLU A N 1
ATOM 767 C CA . GLU A 1 95 ? -37.303 -2.023 -9.180 1.00 70.81 95 GLU A CA 1
ATOM 768 C C . GLU A 1 95 ? -37.698 -1.544 -7.774 1.00 70.81 95 GLU A C 1
ATOM 770 O O . GLU A 1 95 ? -38.573 -2.140 -7.139 1.00 70.81 95 GLU A O 1
ATOM 775 N N . VAL A 1 96 ? -37.082 -0.474 -7.257 1.00 67.50 96 VAL A N 1
ATOM 776 C CA . VAL A 1 96 ? -37.503 0.112 -5.980 1.00 67.50 96 VAL A CA 1
ATOM 777 C C . VAL A 1 96 ? -38.828 0.846 -6.198 1.00 67.50 96 VAL A C 1
ATOM 779 O O . VAL A 1 96 ? -38.861 1.819 -6.955 1.00 67.50 96 VAL A O 1
ATOM 782 N N . PRO A 1 97 ? -39.921 0.451 -5.515 1.00 62.91 97 PRO A N 1
ATOM 783 C CA . PRO A 1 97 ? -41.161 1.204 -5.577 1.00 62.91 97 PRO A CA 1
ATOM 784 C C . PRO A 1 97 ? -40.865 2.623 -5.091 1.00 62.91 97 PRO A C 1
ATOM 786 O O . PRO A 1 97 ? -40.412 2.822 -3.959 1.00 62.91 97 PRO A O 1
ATOM 789 N N . LEU A 1 98 ? -41.074 3.605 -5.974 1.00 62.22 98 LEU A N 1
ATOM 790 C CA . LEU A 1 98 ? -41.042 5.021 -5.625 1.00 62.22 98 LEU A CA 1
ATOM 791 C C . LEU A 1 98 ? -41.835 5.177 -4.327 1.00 62.22 98 LEU A C 1
ATOM 793 O O . LEU A 1 98 ? -42.981 4.728 -4.270 1.00 62.22 98 LEU A O 1
ATOM 797 N N . LYS A 1 99 ? -41.205 5.734 -3.278 1.00 61.12 99 LYS A N 1
ATOM 798 C CA . LYS A 1 99 ? -41.864 5.991 -1.986 1.00 61.12 99 LYS A CA 1
ATOM 799 C C . LYS A 1 99 ? -43.299 6.459 -2.260 1.00 61.12 99 LYS A C 1
ATOM 801 O O . LYS A 1 99 ? -43.438 7.401 -3.047 1.00 61.12 99 LYS A O 1
ATOM 806 N N . PRO A 1 100 ? -44.337 5.837 -1.669 1.00 54.06 100 PRO A N 1
ATOM 807 C CA . PRO A 1 100 ? -45.693 6.320 -1.859 1.00 54.06 100 PRO A CA 1
ATOM 808 C C . PRO A 1 100 ? -45.706 7.789 -1.439 1.00 54.06 100 PRO A C 1
ATOM 810 O O . PRO A 1 100 ? -45.294 8.126 -0.330 1.00 54.06 100 PRO A O 1
ATOM 813 N N . GLN A 1 101 ? -46.071 8.667 -2.372 1.00 54.06 101 GLN A N 1
ATOM 814 C CA . GLN A 1 101 ? -46.324 10.067 -2.071 1.00 54.06 101 GLN A CA 1
ATOM 815 C C . GLN A 1 101 ? -47.593 10.122 -1.228 1.00 54.06 101 GLN A C 1
ATOM 817 O O . GLN A 1 101 ? -48.679 10.216 -1.794 1.00 54.06 101 GLN A O 1
ATOM 822 N N . GLN A 1 102 ? -47.457 10.026 0.094 1.00 47.66 102 GLN A N 1
ATOM 823 C CA . GLN A 1 102 ? -48.457 10.462 1.067 1.00 47.66 102 GLN A CA 1
ATOM 824 C C . GLN A 1 102 ? -47.752 11.021 2.299 1.00 47.66 102 GLN A C 1
ATOM 826 O O . GLN A 1 102 ? -46.846 10.333 2.823 1.00 47.66 102 GLN A O 1
#

Radius of gyration: 20.46 Å; Cα contacts (8 Å, |Δi|>4): 100; chains: 1; bounding box: 70×21×39 Å

Secondary structure (DSSP, 8-state):
-HHHHHHHHHHHHHHHHHTT----GGG--B--EEEETTTTEEEE-SS-EEEETTEEEEBPPTT--EEETTEEEETTEEPPP-HHHHHHHHHHHHHS------

Sequence (102 aa):
SKQGLHAELQLFLRQLEASGLEINPQKCATLNLQMVPRMKKWYVDTTHKMEIYRAQVHSLQTTTVYKYFGMHLSSAGRGKPDIQKLRKKLVELDEVPLKPQQ

Nearest PDB structures (foldseek):
  8ibx-assembly1_C  TM=7.823E-01  e=2.122E-02  Bombyx mori
  8gh6-assembly1_A  TM=7.964E-01  e=1.703E-01  Bombyx mori

Organism: Cherax quadricarinatus (NCBI:txid27406)

pLDDT: mean 80.82, std 8.58, range [47.66, 95.62]

Mean predicted aligned error: 10.44 Å

Foldseek 3Di:
DVVVVVVVLVVVQVVCVVVVHHDDLVLDADWDWDADVVVRDIDTDQQDWDDHPNDTHTHDDQADWDDDPNWTQHVVGTDDHDVVVVVVVVVVVVPPPDPPPD